Protein AF-A0A378VVF8-F1 (afdb_monomer_lite)

Foldseek 3Di:
DDDDVVVVVVVVCVVPVPPVVVVVVVVVVLVVLVFPDWDWDADPPPDGDIDIDTDGPDDDPVRVVVVD

pLDDT: mean 81.77, std 19.08, range [45.06, 98.31]

InterPro domains:
  IPR036890 Histidine kinase/HSP90-like ATPase superfamily [G3DSA:3.30.565.10] (2-68)
  IPR036890 Histidine kinase/HSP90-like ATPase superfamily [SSF55874] (9-65)

Secondary structure (DSSP, 8-state):
----HHHHHHHHHHHSTTHHHHHHHHHHHHHHTT-S-EEEEEE-SSS-EEEEEE-S----HHHHHH--

Organism: Neisseria gonorrhoeae (NCBI:txid485)

Radius of gyration: 17.69 Å; chains: 1; bounding box: 54×35×27 Å

Sequence (68 aa):
MSFEPTVIEHLGVKMYSHTVPAIAELIANAYDACATEVEVRLFDKPEHKIVIKDNGIGMSFDEINDFI

Structure (mmCIF, N/CA/C/O backbone):
data_AF-A0A378VVF8-F1
#
_entry.id   AF-A0A378VVF8-F1
#
loop_
_atom_site.group_PDB
_atom_site.id
_atom_site.type_symbol
_atom_site.label_atom_id
_atom_site.label_alt_id
_atom_site.label_comp_id
_atom_site.label_asym_id
_atom_site.label_entity_id
_atom_site.label_seq_id
_atom_site.pdbx_PDB_ins_code
_atom_site.Cartn_x
_atom_site.Cartn_y
_atom_site.Cartn_z
_atom_site.occupancy
_atom_site.B_iso_or_equiv
_atom_site.auth_seq_id
_atom_site.auth_comp_id
_atom_site.auth_asym_id
_atom_site.auth_atom_id
_atom_site.pdbx_PDB_model_num
ATOM 1 N N . MET A 1 1 ? -37.725 28.315 8.080 1.00 46.25 1 MET A N 1
ATOM 2 C CA . MET A 1 1 ? -36.260 28.172 8.196 1.00 46.25 1 MET A CA 1
ATOM 3 C C . MET A 1 1 ? -35.774 27.463 6.951 1.00 46.25 1 MET A C 1
ATOM 5 O O . MET A 1 1 ? -35.988 26.267 6.821 1.00 46.25 1 MET A O 1
ATOM 9 N N . SER A 1 2 ? -35.238 28.210 5.992 1.00 45.06 2 SER A N 1
ATOM 10 C CA . SER A 1 2 ? -34.541 27.651 4.835 1.00 45.06 2 SER A CA 1
ATOM 11 C C . SER A 1 2 ? -33.138 27.267 5.290 1.00 45.06 2 SER A C 1
ATOM 13 O O . SER A 1 2 ? -32.354 28.139 5.652 1.00 45.06 2 SER A O 1
ATOM 15 N N . PHE A 1 3 ? -32.857 25.969 5.349 1.00 56.16 3 PHE A N 1
ATOM 16 C CA . PHE A 1 3 ? -31.507 25.477 5.593 1.00 56.16 3 PHE A CA 1
ATOM 17 C C . PHE A 1 3 ? -30.673 25.738 4.336 1.00 56.16 3 PHE A C 1
ATOM 19 O O . PHE A 1 3 ? -31.051 25.313 3.245 1.00 56.16 3 PHE A O 1
ATOM 26 N N . GLU A 1 4 ? -29.580 26.486 4.481 1.00 51.22 4 GLU A N 1
ATOM 27 C CA . GLU A 1 4 ? -28.673 26.798 3.378 1.00 51.22 4 GLU A CA 1
ATOM 28 C C . GLU A 1 4 ? -27.886 25.532 2.972 1.00 51.22 4 GLU A C 1
ATOM 30 O O . GLU A 1 4 ? -27.239 24.919 3.829 1.00 51.22 4 GLU A O 1
ATOM 35 N N . PRO A 1 5 ? -27.914 25.121 1.687 1.00 55.38 5 PRO A N 1
ATOM 36 C CA . PRO A 1 5 ? -27.240 23.910 1.194 1.00 55.38 5 PRO A CA 1
ATOM 37 C C . PRO A 1 5 ? -25.739 23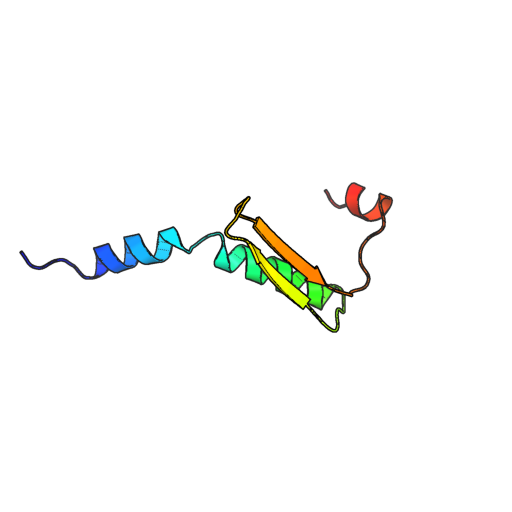.857 1.505 1.00 55.38 5 PRO A C 1
ATOM 39 O O . PRO A 1 5 ? -25.173 22.783 1.708 1.00 55.38 5 PRO A O 1
ATOM 42 N N . THR A 1 6 ? -25.110 25.025 1.619 1.00 55.41 6 THR A N 1
ATOM 43 C CA . THR A 1 6 ? -23.695 25.205 1.954 1.00 55.41 6 THR A CA 1
ATOM 44 C C . THR A 1 6 ? -23.318 24.627 3.318 1.00 55.41 6 THR A C 1
ATOM 46 O O . THR A 1 6 ? -22.180 24.196 3.488 1.00 55.41 6 THR A O 1
ATOM 49 N N . VAL A 1 7 ? -24.247 24.547 4.279 1.00 52.75 7 VAL A N 1
ATOM 50 C CA . VAL A 1 7 ? -23.981 23.947 5.601 1.00 52.75 7 VAL A CA 1
ATOM 51 C C . VAL A 1 7 ? -23.891 22.416 5.515 1.00 52.75 7 VAL A C 1
ATOM 53 O O . VAL A 1 7 ? -23.057 21.820 6.194 1.00 52.75 7 VAL A O 1
ATOM 56 N N . ILE A 1 8 ? -24.678 21.774 4.642 1.00 54.94 8 ILE A N 1
ATOM 57 C CA . ILE A 1 8 ? -24.613 20.319 4.392 1.00 54.94 8 ILE A CA 1
ATOM 58 C C . ILE A 1 8 ? -23.352 19.972 3.596 1.00 54.94 8 ILE A C 1
ATOM 60 O O . ILE A 1 8 ? -22.678 18.990 3.899 1.00 54.94 8 ILE A O 1
ATOM 64 N N . GLU A 1 9 ? -22.999 20.806 2.622 1.00 55.97 9 GLU A N 1
ATOM 65 C CA . GLU A 1 9 ? -21.806 20.626 1.797 1.00 55.97 9 GLU A CA 1
ATOM 66 C C . GLU A 1 9 ? -20.521 20.764 2.632 1.00 55.97 9 GLU A C 1
ATOM 68 O O . GLU A 1 9 ? -19.627 19.928 2.537 1.00 55.97 9 GLU A O 1
ATOM 73 N N . HIS A 1 10 ? -20.455 21.731 3.555 1.00 52.38 10 HIS A N 1
ATOM 74 C CA . HIS A 1 10 ? -19.302 21.878 4.450 1.00 52.38 10 HIS A CA 1
ATOM 75 C C . HIS A 1 10 ? -19.208 20.804 5.549 1.00 52.38 10 HIS A C 1
ATOM 77 O O . HIS A 1 10 ? -18.088 20.413 5.893 1.00 52.38 10 HIS A O 1
ATOM 83 N N . LEU A 1 11 ? -20.330 20.312 6.101 1.00 51.12 11 LEU A N 1
ATOM 84 C CA . LEU A 1 11 ? -20.306 19.212 7.081 1.00 51.12 11 LEU A CA 1
ATOM 85 C C . LEU A 1 11 ? -19.993 17.859 6.422 1.00 51.12 11 LEU A C 1
ATOM 87 O O . LEU A 1 11 ? -19.215 17.084 6.971 1.00 51.12 11 LEU A O 1
ATOM 91 N N . GLY A 1 12 ? -20.562 17.578 5.246 1.00 50.25 12 GLY A N 1
ATOM 92 C CA . GLY A 1 12 ? -20.340 16.324 4.525 1.00 50.25 12 GLY A CA 1
ATOM 93 C C . GLY A 1 12 ? -18.927 16.214 3.953 1.00 50.25 12 GLY A C 1
ATOM 94 O O . GLY A 1 12 ? -18.271 15.193 4.126 1.00 50.25 12 GLY A O 1
ATOM 95 N N . VAL A 1 13 ? -18.404 17.275 3.333 1.00 51.38 13 VAL A N 1
ATOM 96 C CA . VAL A 1 13 ? -17.104 17.233 2.642 1.00 51.38 13 VAL A CA 1
ATOM 97 C C . VAL A 1 13 ? -15.925 17.122 3.615 1.00 51.38 13 VAL A C 1
ATOM 99 O O . VAL A 1 13 ? -14.973 16.403 3.323 1.00 51.38 13 VAL A O 1
ATOM 102 N N . LYS A 1 14 ? -15.984 17.748 4.801 1.00 49.06 14 LYS A N 1
ATOM 103 C CA . LYS A 1 14 ? -14.890 17.683 5.794 1.00 49.06 14 LYS A CA 1
ATOM 104 C C . LYS A 1 14 ? -14.879 16.420 6.663 1.00 49.06 14 LYS A C 1
ATOM 106 O O . LYS A 1 14 ? -13.854 16.117 7.263 1.00 49.06 14 LYS A O 1
ATOM 111 N N . MET A 1 15 ? -15.973 15.655 6.725 1.00 48.84 15 MET A N 1
ATOM 112 C CA . MET A 1 15 ? -15.979 14.360 7.426 1.00 48.84 15 MET A CA 1
ATOM 113 C C . MET A 1 15 ? -15.317 13.231 6.611 1.00 48.84 15 MET A C 1
ATOM 115 O O . MET A 1 15 ? -14.854 12.261 7.203 1.00 48.84 15 MET A O 1
ATOM 119 N N . TYR A 1 16 ? -15.206 13.374 5.282 1.00 49.28 16 TYR A N 1
ATOM 120 C CA . TYR A 1 16 ? -14.540 12.415 4.379 1.00 49.28 16 TYR A CA 1
ATOM 121 C C . TYR A 1 16 ? -13.169 12.889 3.856 1.00 49.28 16 TYR A C 1
ATOM 123 O O . TYR A 1 16 ? -12.494 12.145 3.142 1.00 49.28 16 TYR A O 1
ATOM 131 N N . SER A 1 17 ? -12.726 14.103 4.204 1.00 59.34 17 SER A N 1
ATOM 132 C CA . SER A 1 17 ? -11.625 14.795 3.511 1.00 59.34 17 SER A CA 1
ATOM 133 C C . SER A 1 17 ? -10.208 14.294 3.805 1.00 59.34 17 SER A C 1
ATOM 135 O O . SER A 1 17 ? -9.270 14.820 3.217 1.00 59.34 17 SER A O 1
ATOM 137 N N . HIS A 1 18 ? -10.015 13.303 4.680 1.00 65.44 18 HIS A N 1
ATOM 138 C CA . HIS A 1 18 ? -8.667 12.816 5.017 1.00 65.44 18 HIS A CA 1
ATOM 139 C C . HIS A 1 18 ? -8.470 11.329 4.738 1.00 65.44 18 HIS A C 1
ATOM 141 O O . HIS A 1 18 ? -7.466 10.953 4.145 1.00 65.44 18 HIS A O 1
ATOM 147 N N . THR A 1 19 ? -9.434 10.479 5.096 1.00 79.00 19 THR A N 1
ATOM 148 C CA . THR A 1 19 ? -9.276 9.027 4.940 1.00 79.00 19 THR A CA 1
ATOM 149 C C . THR A 1 19 ? -9.353 8.587 3.482 1.00 79.00 19 THR A C 1
ATOM 151 O O . THR A 1 19 ? -8.508 7.816 3.045 1.00 79.00 19 THR A O 1
ATOM 154 N N . VAL A 1 20 ? -10.331 9.082 2.714 1.00 85.00 20 VAL A N 1
ATOM 155 C CA . VAL A 1 20 ? -10.493 8.671 1.308 1.00 85.00 20 VAL A CA 1
ATOM 156 C C . VAL A 1 20 ? -9.310 9.138 0.450 1.00 85.00 20 VAL A C 1
ATOM 158 O O . VAL A 1 20 ? -8.747 8.295 -0.248 1.00 85.00 20 VAL A O 1
ATOM 161 N N . PRO A 1 21 ? -8.857 10.408 0.538 1.00 88.19 21 PRO A N 1
ATOM 162 C CA . PRO A 1 21 ? -7.643 10.826 -0.156 1.00 88.19 21 PRO A CA 1
ATOM 163 C C . PRO A 1 21 ? -6.401 10.046 0.290 1.00 88.19 21 PRO A C 1
ATOM 165 O O . PRO A 1 21 ? -5.670 9.568 -0.562 1.00 88.19 21 PRO A O 1
ATOM 168 N N . ALA A 1 22 ? -6.191 9.817 1.593 1.00 88.38 22 ALA A N 1
ATOM 169 C CA . ALA A 1 22 ? -5.027 9.058 2.064 1.00 88.38 22 ALA A CA 1
ATOM 170 C C . ALA A 1 22 ? -5.001 7.611 1.543 1.00 88.38 22 ALA A C 1
ATOM 172 O O . ALA A 1 22 ? -3.942 7.105 1.185 1.00 88.38 22 ALA A O 1
ATOM 173 N N . ILE A 1 23 ? -6.158 6.942 1.461 1.00 93.19 23 ILE A N 1
ATOM 174 C CA . ILE A 1 23 ? -6.249 5.608 0.849 1.00 93.19 23 ILE A CA 1
ATOM 175 C C . ILE A 1 23 ? -5.882 5.678 -0.637 1.00 93.19 23 ILE A C 1
ATOM 177 O O . ILE A 1 23 ? -5.161 4.808 -1.116 1.00 93.19 23 ILE A O 1
ATOM 181 N N . ALA A 1 24 ? -6.350 6.703 -1.356 1.00 93.25 24 ALA A N 1
ATOM 182 C CA . ALA A 1 24 ? -6.016 6.885 -2.766 1.00 93.25 24 ALA A CA 1
ATOM 183 C C . ALA A 1 24 ? -4.506 7.096 -2.977 1.00 93.25 24 ALA A C 1
ATOM 185 O O . ALA A 1 24 ? -3.940 6.452 -3.856 1.00 93.25 24 ALA A O 1
ATOM 186 N N . GLU A 1 25 ? -3.849 7.902 -2.137 1.00 94.69 25 GLU A N 1
ATOM 187 C CA . GLU A 1 25 ? -2.390 8.099 -2.177 1.00 94.69 25 GLU A CA 1
ATOM 188 C C . GLU A 1 25 ? -1.628 6.786 -1.925 1.00 94.69 25 GLU A C 1
ATOM 190 O O . GLU A 1 25 ? -0.684 6.464 -2.640 1.00 94.69 25 GLU A O 1
ATOM 195 N N . LEU A 1 26 ? -2.064 5.967 -0.960 1.00 95.50 26 LEU A N 1
ATOM 196 C CA . LEU A 1 26 ? -1.431 4.666 -0.700 1.00 95.50 26 LEU A CA 1
ATOM 197 C C . LEU A 1 26 ? -1.619 3.674 -1.859 1.00 95.50 26 LEU A C 1
ATOM 199 O O . LEU A 1 26 ? -0.714 2.893 -2.146 1.00 95.50 26 LEU A O 1
ATOM 203 N N . ILE A 1 27 ? -2.767 3.707 -2.542 1.00 97.00 27 ILE A N 1
ATOM 204 C CA . ILE A 1 27 ? -3.004 2.902 -3.750 1.00 97.00 27 ILE A CA 1
ATOM 205 C C . ILE A 1 27 ? -2.128 3.394 -4.909 1.00 97.00 27 ILE A C 1
ATOM 207 O O . ILE A 1 27 ? -1.593 2.572 -5.649 1.00 97.00 27 ILE A O 1
ATOM 211 N N . ALA A 1 28 ? -1.963 4.710 -5.071 1.00 97.00 28 ALA A N 1
ATOM 212 C CA . ALA A 1 28 ? -1.077 5.276 -6.085 1.00 97.00 28 ALA A CA 1
ATOM 213 C C . ALA A 1 28 ? 0.377 4.828 -5.858 1.00 97.00 28 ALA A C 1
ATOM 215 O O . ALA A 1 28 ? 0.977 4.259 -6.766 1.00 97.00 28 ALA A O 1
ATOM 216 N N . ASN A 1 29 ? 0.877 4.940 -4.621 1.00 95.50 29 ASN A N 1
ATOM 217 C CA . ASN A 1 29 ? 2.220 4.486 -4.245 1.00 95.50 29 ASN A CA 1
ATOM 218 C C . ASN A 1 29 ? 2.456 2.996 -4.554 1.00 95.50 29 ASN A C 1
ATOM 220 O O . ASN A 1 29 ? 3.546 2.612 -4.973 1.00 95.50 29 ASN A O 1
ATOM 224 N N . ALA A 1 30 ? 1.441 2.147 -4.375 1.00 97.81 30 ALA A N 1
ATOM 225 C CA . ALA A 1 30 ? 1.531 0.732 -4.730 1.00 97.81 30 ALA A CA 1
ATOM 226 C C . ALA A 1 30 ? 1.730 0.511 -6.242 1.00 97.81 30 ALA A C 1
ATOM 228 O O . ALA A 1 30 ? 2.538 -0.324 -6.652 1.00 97.81 30 ALA A O 1
ATOM 229 N N . TYR A 1 31 ? 1.025 1.265 -7.088 1.00 97.31 31 TYR A N 1
ATOM 230 C CA . TYR A 1 31 ? 1.211 1.179 -8.539 1.00 97.31 31 TYR A CA 1
ATOM 231 C C . TYR A 1 31 ? 2.520 1.825 -9.009 1.00 97.31 31 TYR A C 1
ATOM 233 O O . TYR A 1 31 ? 3.132 1.306 -9.943 1.00 97.31 31 TYR A O 1
ATOM 241 N N . ASP A 1 32 ? 2.998 2.874 -8.335 1.00 96.81 32 ASP A N 1
ATOM 242 C CA . ASP A 1 32 ? 4.342 3.426 -8.554 1.00 96.81 32 ASP A CA 1
ATOM 243 C C . ASP A 1 32 ? 5.437 2.400 -8.209 1.00 96.81 32 ASP A C 1
ATOM 245 O O . ASP A 1 32 ? 6.475 2.347 -8.868 1.00 96.81 32 ASP A O 1
ATOM 249 N N . ALA A 1 33 ? 5.172 1.503 -7.251 1.00 96.12 33 ALA A N 1
ATOM 250 C CA . ALA A 1 33 ? 5.996 0.329 -6.955 1.00 96.12 33 ALA A CA 1
ATOM 251 C C . ALA A 1 33 ? 5.817 -0.827 -7.966 1.00 96.12 33 ALA A C 1
ATOM 253 O O . ALA A 1 33 ? 6.222 -1.962 -7.697 1.00 96.12 33 ALA A O 1
ATOM 254 N N . CYS A 1 34 ? 5.224 -0.564 -9.134 1.00 97.44 34 CYS A N 1
ATOM 255 C CA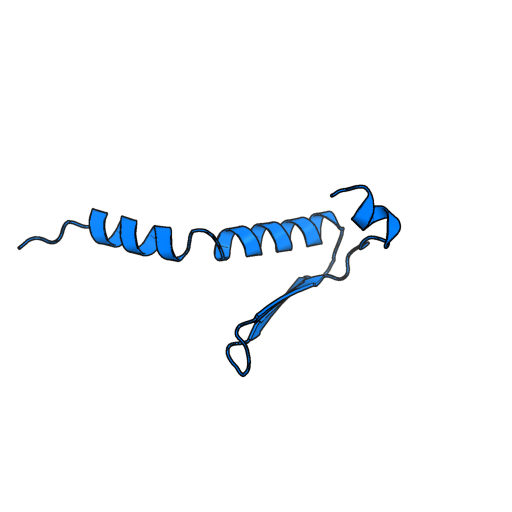 . CYS A 1 34 ? 4.988 -1.528 -10.210 1.00 97.44 34 CYS A CA 1
ATOM 256 C C . CYS A 1 34 ? 4.126 -2.739 -9.803 1.00 97.44 34 CYS A C 1
ATOM 258 O O . CYS A 1 34 ? 4.264 -3.815 -10.393 1.00 97.44 34 CYS A O 1
ATOM 260 N N . ALA A 1 35 ? 3.241 -2.596 -8.811 1.00 98.06 35 ALA A N 1
ATOM 261 C CA . ALA A 1 35 ? 2.312 -3.658 -8.435 1.00 98.06 35 ALA A CA 1
ATOM 262 C C . ALA A 1 35 ? 1.354 -4.006 -9.587 1.00 98.06 35 ALA A C 1
ATOM 264 O O . ALA A 1 35 ? 0.898 -3.140 -10.336 1.00 98.06 35 ALA A O 1
ATOM 265 N N . THR A 1 36 ? 1.005 -5.287 -9.708 1.00 98.06 36 THR A N 1
ATOM 266 C CA . THR A 1 36 ? -0.036 -5.745 -10.645 1.00 98.06 36 THR A CA 1
ATOM 267 C C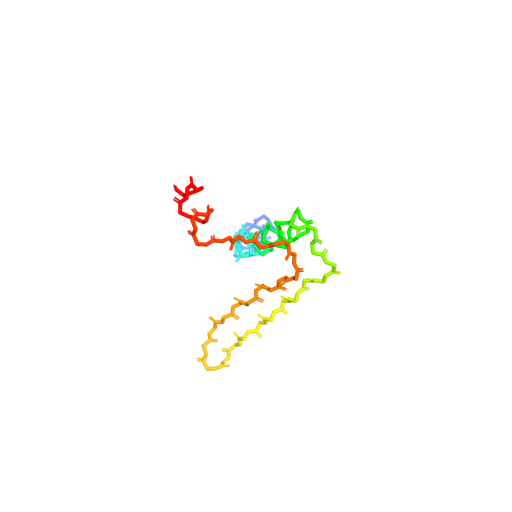 . THR A 1 36 ? -1.400 -5.853 -9.974 1.00 98.06 36 THR A C 1
ATOM 269 O O . THR A 1 36 ? -2.420 -5.899 -10.658 1.00 98.06 36 THR A O 1
ATOM 272 N N . GLU A 1 37 ? -1.421 -5.944 -8.644 1.00 97.88 37 GLU A N 1
ATOM 273 C CA . GLU A 1 37 ? -2.622 -6.066 -7.830 1.00 97.88 37 GLU A CA 1
ATOM 274 C C . GLU A 1 37 ? -2.460 -5.277 -6.526 1.00 97.88 37 GLU A C 1
ATOM 276 O O . GLU A 1 37 ? -1.419 -5.336 -5.869 1.00 97.88 37 GLU A O 1
ATOM 281 N N . VAL A 1 38 ? -3.521 -4.566 -6.140 1.00 97.88 38 VAL A N 1
ATOM 282 C CA . VAL A 1 38 ? -3.617 -3.863 -4.858 1.00 97.88 38 VAL A CA 1
ATOM 283 C C . VAL A 1 38 ? -4.906 -4.291 -4.161 1.00 97.88 38 VAL A C 1
ATOM 285 O O . VAL A 1 38 ? -6.008 -4.090 -4.670 1.00 97.88 38 VAL A O 1
ATOM 288 N N . GLU A 1 39 ? -4.766 -4.889 -2.983 1.00 98.06 39 GLU A N 1
ATOM 289 C CA . GLU A 1 39 ? -5.856 -5.371 -2.143 1.00 98.06 39 GLU A CA 1
ATOM 290 C C . GLU A 1 39 ? -6.185 -4.335 -1.058 1.00 98.06 39 GLU A C 1
ATOM 292 O O . GLU A 1 39 ? -5.320 -3.944 -0.270 1.00 98.06 39 GLU A O 1
ATOM 297 N N . VAL A 1 40 ? -7.460 -3.941 -0.964 1.00 96.50 40 VAL A N 1
ATOM 298 C CA . VAL A 1 40 ? -7.969 -3.064 0.101 1.00 96.50 40 VAL A CA 1
ATOM 299 C C . VAL A 1 40 ? -8.943 -3.841 0.978 1.00 96.50 40 VAL A C 1
ATOM 301 O O . VAL A 1 40 ? -9.993 -4.290 0.520 1.00 96.50 40 VAL A O 1
ATOM 304 N N . ARG A 1 41 ? -8.611 -3.979 2.263 1.00 96.00 41 ARG A N 1
ATOM 305 C CA . ARG A 1 41 ? -9.447 -4.655 3.263 1.00 96.00 41 ARG A CA 1
ATOM 306 C C . ARG A 1 41 ? -9.894 -3.685 4.345 1.00 96.00 41 ARG A C 1
ATOM 308 O O . ARG A 1 41 ? -9.067 -3.030 4.976 1.00 96.00 41 ARG A O 1
ATOM 315 N N . LEU A 1 42 ? -11.203 -3.648 4.584 1.00 93.88 42 LEU A N 1
ATOM 316 C CA . LEU A 1 42 ? -11.841 -2.839 5.620 1.00 93.88 42 LEU A CA 1
ATOM 317 C C . LEU A 1 42 ? -12.358 -3.756 6.728 1.00 93.88 42 LEU A C 1
ATOM 319 O O . LEU A 1 42 ? -13.135 -4.676 6.474 1.00 93.88 42 LEU A O 1
ATOM 323 N N . PHE A 1 43 ? -11.924 -3.499 7.956 1.00 93.62 43 PHE A N 1
ATOM 324 C CA . PHE A 1 43 ? -12.328 -4.230 9.147 1.00 93.62 43 PHE A CA 1
ATOM 325 C C . PHE A 1 43 ? -13.122 -3.293 10.049 1.00 93.62 43 PHE A C 1
ATOM 327 O O . PHE A 1 43 ? -12.631 -2.230 10.420 1.00 93.62 43 PHE A O 1
ATOM 334 N N . ASP A 1 44 ? -14.340 -3.696 10.402 1.00 91.00 44 ASP A N 1
ATOM 335 C CA . ASP A 1 44 ? -15.189 -2.957 11.344 1.00 91.00 44 ASP A CA 1
ATOM 336 C C . ASP A 1 44 ? -15.098 -3.528 12.769 1.00 91.00 44 ASP A C 1
ATOM 338 O O . ASP A 1 44 ? -15.270 -2.813 13.750 1.00 91.00 44 ASP A O 1
ATOM 342 N N . LYS A 1 45 ? -14.811 -4.831 12.902 1.00 91.00 45 LYS A N 1
ATOM 343 C CA . LYS A 1 45 ? -14.697 -5.541 14.186 1.00 91.00 45 LYS A CA 1
ATOM 344 C C . LYS A 1 45 ? -13.642 -6.650 14.108 1.00 91.00 45 LYS A C 1
ATOM 346 O O . LYS A 1 45 ? -13.457 -7.222 13.033 1.00 91.00 45 LYS A O 1
ATOM 351 N N . PRO A 1 46 ? -12.991 -7.011 15.231 1.00 89.06 46 PRO A N 1
ATOM 352 C CA . PRO A 1 46 ? -13.101 -6.401 16.566 1.00 89.06 46 PRO A CA 1
ATOM 353 C C . PRO A 1 46 ? -12.408 -5.033 16.686 1.00 89.06 46 PRO A C 1
ATOM 355 O O . PRO A 1 46 ? -12.645 -4.323 17.655 1.00 89.06 46 PRO A O 1
ATOM 358 N N . GLU A 1 47 ? -11.589 -4.664 15.706 1.00 91.50 47 GLU A N 1
ATOM 359 C CA . GLU A 1 47 ? -10.858 -3.401 15.651 1.00 91.50 47 GLU A CA 1
ATOM 360 C C . GLU A 1 47 ? -11.096 -2.736 14.292 1.00 91.50 47 GLU A C 1
ATOM 362 O O . GLU A 1 47 ? -11.050 -3.408 13.255 1.00 91.50 47 GLU A O 1
ATOM 367 N N . HIS A 1 48 ? -11.341 -1.423 14.305 1.00 91.62 48 HIS A N 1
ATOM 368 C CA . HIS A 1 48 ? -11.468 -0.632 13.088 1.00 91.62 48 HIS A CA 1
ATOM 369 C C . HIS A 1 48 ? -10.100 -0.509 12.420 1.00 91.62 48 HIS A C 1
ATOM 371 O O . HIS A 1 48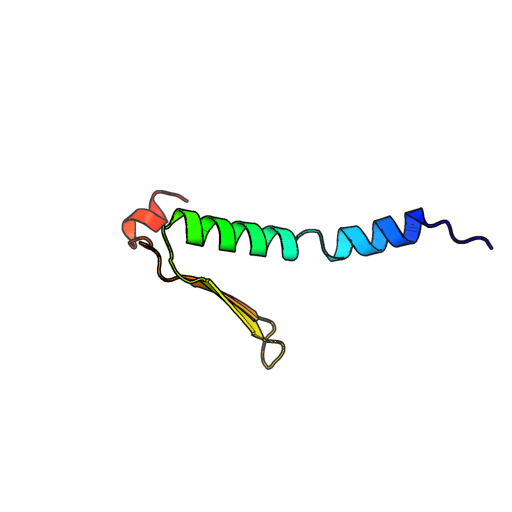 ? -9.211 0.175 12.927 1.00 91.62 48 HIS A O 1
ATOM 377 N N . LYS A 1 49 ? -9.923 -1.181 11.284 1.00 93.19 49 LYS A N 1
ATOM 378 C CA . LYS A 1 49 ? -8.644 -1.233 10.575 1.00 93.19 49 LYS A CA 1
ATOM 379 C C . LYS A 1 49 ? -8.857 -1.170 9.073 1.00 93.19 49 LYS A C 1
ATOM 381 O O . LYS A 1 49 ? -9.788 -1.768 8.540 1.00 93.19 49 LYS A O 1
ATOM 386 N N . ILE A 1 50 ? -7.943 -0.497 8.390 1.00 93.81 50 ILE A N 1
ATOM 387 C CA . ILE A 1 50 ? -7.836 -0.500 6.933 1.00 93.81 50 ILE A CA 1
ATOM 388 C C . ILE A 1 50 ? -6.468 -1.080 6.595 1.00 93.81 50 ILE A C 1
ATOM 390 O O . ILE A 1 50 ? -5.463 -0.663 7.165 1.00 93.81 50 ILE A O 1
ATOM 394 N N . VAL A 1 51 ? -6.435 -2.072 5.710 1.00 95.50 51 VAL A N 1
ATOM 395 C CA . VAL A 1 51 ? -5.193 -2.658 5.200 1.00 95.50 51 VAL A CA 1
ATOM 396 C C . VAL A 1 51 ? -5.158 -2.442 3.697 1.00 95.50 51 VAL A C 1
ATOM 398 O O . VAL A 1 51 ? -6.071 -2.881 2.999 1.00 95.50 51 VAL A O 1
ATOM 401 N N . ILE A 1 52 ? -4.102 -1.785 3.225 1.00 97.12 52 ILE A N 1
ATOM 402 C CA . ILE A 1 52 ? -3.740 -1.680 1.814 1.00 97.12 52 ILE A CA 1
ATOM 403 C C . ILE A 1 52 ? -2.517 -2.576 1.640 1.00 97.12 52 ILE A C 1
ATOM 405 O O . ILE A 1 52 ? -1.545 -2.431 2.381 1.00 97.12 52 ILE A O 1
ATOM 409 N N . LYS A 1 53 ? -2.596 -3.548 0.735 1.00 97.81 53 LYS A N 1
ATOM 410 C CA . LYS A 1 53 ? -1.511 -4.488 0.455 1.00 97.81 53 LYS A CA 1
ATOM 411 C C . LYS A 1 53 ? -1.316 -4.589 -1.046 1.00 97.81 53 LYS A C 1
ATOM 413 O O . LYS A 1 53 ? -2.263 -4.899 -1.759 1.00 97.81 53 LYS A O 1
ATOM 418 N N . ASP A 1 54 ? -0.088 -4.420 -1.496 1.00 98.31 54 ASP A N 1
ATOM 419 C CA . ASP A 1 54 ? 0.301 -4.611 -2.885 1.00 98.31 54 ASP A CA 1
ATOM 420 C C . ASP A 1 54 ? 1.294 -5.771 -3.047 1.00 98.31 54 ASP A C 1
ATOM 422 O O . ASP A 1 54 ? 1.714 -6.414 -2.076 1.00 98.31 54 ASP A O 1
ATOM 426 N N . ASN A 1 55 ? 1.612 -6.078 -4.301 1.00 98.12 55 ASN A N 1
ATOM 427 C CA . ASN A 1 55 ? 2.615 -7.061 -4.699 1.00 98.12 55 ASN A CA 1
ATOM 428 C C . ASN A 1 55 ? 3.746 -6.437 -5.538 1.00 98.12 55 ASN A C 1
ATOM 430 O O . ASN A 1 55 ? 4.327 -7.122 -6.383 1.00 98.12 55 ASN A O 1
ATOM 434 N N . GLY A 1 56 ? 4.006 -5.143 -5.346 1.00 97.06 56 GLY A N 1
ATOM 435 C CA . GLY A 1 56 ? 5.051 -4.398 -6.031 1.00 97.06 56 GLY A CA 1
ATOM 436 C C . GLY A 1 56 ? 6.455 -4.753 -5.545 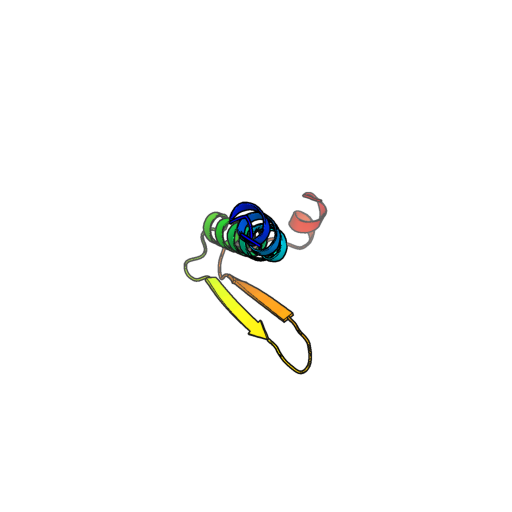1.00 97.06 56 GLY A C 1
ATOM 437 O O . GLY A 1 56 ? 6.676 -5.724 -4.819 1.00 97.06 56 GLY A O 1
ATOM 438 N N . ILE A 1 57 ? 7.428 -3.941 -5.955 1.00 96.25 57 ILE A N 1
ATOM 439 C CA . ILE A 1 57 ? 8.854 -4.155 -5.660 1.00 96.25 57 ILE A CA 1
ATOM 440 C C . ILE A 1 57 ? 9.189 -4.075 -4.161 1.00 96.25 57 ILE A C 1
ATOM 442 O O . ILE A 1 57 ? 10.181 -4.659 -3.726 1.00 96.25 57 ILE A O 1
ATOM 446 N N . GLY A 1 58 ? 8.343 -3.405 -3.374 1.00 93.00 58 GLY A N 1
ATOM 447 C CA . GLY A 1 58 ? 8.534 -3.211 -1.941 1.00 93.00 58 GLY A CA 1
ATOM 448 C C . GLY A 1 58 ? 9.746 -2.338 -1.603 1.00 93.00 58 GLY A C 1
ATOM 449 O O . GLY A 1 58 ? 10.286 -1.632 -2.451 1.00 93.00 58 GLY A O 1
ATOM 450 N N . MET A 1 59 ? 10.150 -2.382 -0.335 1.00 93.69 59 MET A N 1
ATOM 451 C CA . MET A 1 59 ? 11.357 -1.735 0.185 1.00 93.69 59 MET A CA 1
ATOM 452 C C . MET A 1 59 ? 12.026 -2.671 1.195 1.00 93.69 59 MET A C 1
ATOM 454 O O . MET A 1 59 ? 11.350 -3.359 1.966 1.00 93.69 59 MET A O 1
ATOM 458 N N . SER A 1 60 ? 13.353 -2.703 1.197 1.00 92.88 60 SER A N 1
ATOM 459 C CA . SER A 1 60 ? 14.156 -3.325 2.247 1.00 92.88 60 SER A CA 1
ATOM 460 C C . SER A 1 60 ? 14.113 -2.511 3.548 1.00 92.88 60 SER A C 1
ATOM 462 O O . SER A 1 60 ? 13.621 -1.382 3.597 1.00 92.88 60 SER A O 1
ATOM 464 N N . PHE A 1 61 ? 14.638 -3.090 4.632 1.00 92.44 61 PHE A N 1
ATOM 465 C CA . PHE A 1 61 ? 14.714 -2.403 5.923 1.00 92.44 61 PHE A CA 1
ATOM 466 C C . PHE A 1 61 ? 15.636 -1.174 5.889 1.00 92.44 61 PHE A C 1
ATOM 468 O O . PHE A 1 61 ? 15.376 -0.201 6.585 1.00 92.44 61 PHE A O 1
ATOM 475 N N . ASP A 1 62 ? 16.697 -1.195 5.087 1.00 93.19 62 ASP A N 1
ATOM 476 C CA . ASP A 1 62 ? 17.603 -0.049 4.992 1.00 93.19 62 ASP A CA 1
ATOM 477 C C . ASP A 1 62 ? 16.955 1.072 4.165 1.00 93.19 62 ASP A C 1
ATOM 479 O O . ASP A 1 62 ? 16.914 2.217 4.607 1.00 93.19 62 ASP A O 1
ATOM 483 N N . GLU A 1 63 ? 16.318 0.725 3.038 1.00 89.88 63 GLU A N 1
ATOM 484 C CA . GLU A 1 63 ? 15.584 1.685 2.203 1.00 89.88 63 GLU A CA 1
ATOM 485 C C . GLU A 1 63 ? 14.471 2.394 2.985 1.00 89.88 63 GLU A C 1
ATOM 487 O O . GLU A 1 63 ? 14.326 3.604 2.875 1.00 89.88 63 GLU A O 1
ATOM 492 N N . ILE A 1 64 ? 13.710 1.701 3.839 1.00 89.12 64 ILE A N 1
ATOM 493 C CA . ILE A 1 64 ? 12.660 2.392 4.606 1.00 89.12 64 ILE A CA 1
ATOM 494 C C . ILE A 1 64 ? 13.220 3.375 5.650 1.00 89.12 64 ILE A C 1
ATOM 496 O O . ILE A 1 64 ? 12.541 4.339 5.990 1.00 89.12 64 ILE A O 1
ATOM 500 N N . ASN A 1 65 ? 14.439 3.158 6.157 1.00 89.00 65 ASN A N 1
ATOM 501 C CA . ASN A 1 65 ? 15.051 4.032 7.164 1.00 89.00 65 ASN A CA 1
ATOM 502 C C . ASN A 1 65 ? 15.736 5.265 6.556 1.00 89.00 65 ASN A C 1
ATOM 504 O O . ASN A 1 65 ? 15.840 6.279 7.238 1.00 89.00 65 ASN A O 1
ATOM 508 N N . ASP A 1 66 ? 16.185 5.196 5.301 1.00 83.00 66 ASP A N 1
ATOM 509 C CA . ASP A 1 66 ? 16.870 6.311 4.629 1.00 83.00 66 ASP A CA 1
ATOM 510 C C . ASP A 1 66 ? 15.901 7.348 4.023 1.00 83.00 66 ASP A C 1
ATOM 512 O O . ASP A 1 66 ? 16.294 8.483 3.749 1.00 83.00 66 ASP A O 1
ATOM 516 N N . PHE A 1 67 ? 14.634 6.972 3.806 1.00 61.56 67 PHE A N 1
ATOM 517 C CA . PHE A 1 67 ? 13.603 7.812 3.178 1.00 61.56 67 PHE A CA 1
ATOM 518 C C . PHE A 1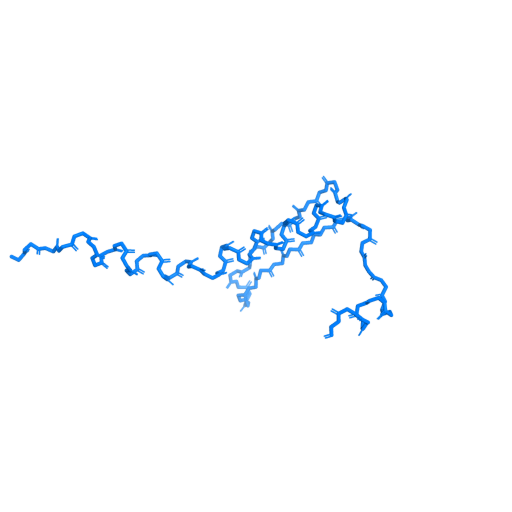 67 ? 12.619 8.475 4.171 1.00 61.56 67 PHE A C 1
ATOM 520 O O . PHE A 1 67 ? 11.653 9.107 3.729 1.00 61.56 67 PHE A O 1
ATOM 527 N N . ILE A 1 68 ? 12.856 8.366 5.487 1.00 48.75 68 ILE A N 1
ATOM 528 C CA . ILE A 1 68 ? 12.069 9.007 6.566 1.00 48.75 68 ILE A CA 1
ATOM 529 C C . ILE A 1 68 ? 12.935 10.019 7.318 1.00 48.75 68 ILE A C 1
ATOM 531 O O . ILE A 1 68 ? 12.471 11.171 7.482 1.00 48.75 68 ILE A O 1
#